Protein 3F40 (pdb70)

Sequence (105 aa):
KTQIITTTRRDLLVLEFIHALNTENFPAAKKKRLNEENFTFNGPGHREEGSERYYNDEEKKKFKYVVHKFEEEGGNNDVCCLIYDINNGKKTIAASGLYHLEKGEITSLHVYFDPRPLFE

Radius of gyration: 13.3 Å; Cα contacts (8 Å, |Δi|>4): 209; chains: 1; bounding box: 44×25×24 Å

Secondary structure (DSSP, 8-state):
-----HHHHHHHHHHHHHTT-HHHHHHTEEEEEEEE---EEESTTT--------EEE---EETTEEEEEEEE-----EEEEEEEEEETTEEEEEEEE---GGGG-

B-factor: mean 16.06, std 6.54, range [7.16, 50.37]

Structure (mmCIF, N/CA/C/O backbone):
data_3F40
#
_entry.id   3F40
#
_cell.length_a   58.720
_cell.length_b   60.280
_cell.length_c   63.330
_cell.angle_alpha   90.000
_cell.angle_beta   90.000
_cell.angle_gamma   90.000
#
_symmetry.space_group_name_H-M   'C 2 2 21'
#
loop_
_entity.id
_entity.type
_entity.pdbx_description
1 polymer 'uncharacterized NTF2-like protein'
2 water water
#
loop_
_atom_site.group_PDB
_atom_site.id
_atom_site.type_symbol
_atom_site.label_atom_id
_atom_site.label_alt_id
_atom_site.label_comp_id
_atom_site.label_asym_id
_atom_site.label_entity_id
_atom_site.label_seq_id
_atom_site.pdbx_PDB_ins_code
_atom_site.Cartn_x
_atom_site.Cartn_y
_atom_site.Cartn_z
_atom_site.occupancy
_atom_site.B_iso_or_equiv
_atom_site.auth_seq_id
_atom_site.auth_comp_id
_atom_site.auth_asym_id
_atom_site.auth_atom_id
_atom_site.pdbx_PDB_model_num
ATOM 9 N N . LYS A 1 3 ? 41.781 7.299 22.559 1.00 20.42 2 LYS A N 1
ATOM 10 C CA . LYS A 1 3 ? 42.555 7.821 21.432 1.00 20.26 2 LYS A CA 1
ATOM 11 C C . LYS A 1 3 ? 42.006 9.180 20.969 1.00 18.89 2 LYS A C 1
ATOM 12 O O . LYS A 1 3 ? 42.663 9.939 20.248 1.00 20.36 2 LYS A O 1
ATOM 18 N N . THR A 1 4 ? 40.830 9.529 21.476 1.00 16.86 3 THR A N 1
ATOM 19 C CA . THR A 1 4 ? 40.164 10.772 21.103 1.00 16.02 3 THR A CA 1
ATOM 20 C C . THR A 1 4 ? 40.412 11.851 22.140 1.00 16.06 3 THR A C 1
ATOM 21 O O . THR A 1 4 ? 40.906 11.598 23.226 1.00 16.53 3 THR A O 1
ATOM 25 N N . GLN A 1 5 ? 40.026 13.057 21.789 1.00 14.92 4 GLN A N 1
ATOM 26 C CA . GLN A 1 5 ? 40.110 14.193 22.673 1.00 14.42 4 GLN A CA 1
ATOM 27 C C . GLN A 1 5 ? 38.701 14.779 22.734 1.00 13.78 4 GLN A C 1
ATOM 28 O O . GLN A 1 5 ? 38.427 15.780 22.014 1.00 15.86 4 GLN A O 1
ATOM 34 N N A ILE A 1 6 ? 37.813 14.118 23.526 0.40 13.22 5 ILE A N 1
ATOM 35 N N B ILE A 1 6 ? 37.828 14.220 23.562 0.60 12.88 5 ILE A N 1
ATOM 36 C CA A ILE A 1 6 ? 36.384 14.527 23.813 0.40 12.21 5 ILE A CA 1
ATOM 37 C CA B ILE A 1 6 ? 36.476 14.767 23.658 0.60 11.72 5 ILE A CA 1
ATOM 38 C C A ILE A 1 6 ? 36.297 15.281 25.146 0.40 11.69 5 ILE A C 1
ATOM 39 C C B ILE A 1 6 ? 36.298 15.297 25.069 0.60 11.30 5 ILE A C 1
ATOM 40 O O A ILE A 1 6 ? 36.363 14.670 26.220 0.40 11.55 5 ILE A O 1
ATOM 41 O O B ILE A 1 6 ? 36.325 14.578 26.070 0.60 11.30 5 ILE A O 1
ATOM 50 N N . THR A 1 7 ? 36.143 16.604 25.104 1.00 11.55 6 THR A N 1
ATOM 51 C CA . THR A 1 7 ? 35.972 17.372 26.350 1.00 11.15 6 THR A CA 1
ATOM 52 C C . THR A 1 7 ? 34.510 17.444 26.741 1.00 10.18 6 THR A C 1
ATOM 53 O O . THR A 1 7 ? 33.615 17.021 26.038 1.00 10.54 6 THR A O 1
ATOM 57 N N A THR A 1 8 ? 34.264 17.931 27.936 0.60 9.48 7 THR A N 1
ATOM 58 N N B THR A 1 8 ? 34.328 18.041 27.905 0.40 9.52 7 THR A N 1
ATOM 59 C CA A THR A 1 8 ? 32.867 18.053 28.393 0.60 9.33 7 THR A CA 1
ATOM 60 C CA B THR A 1 8 ? 33.002 18.356 28.424 0.40 9.05 7 THR A CA 1
ATOM 61 C C A THR A 1 8 ? 32.063 19.017 27.500 0.60 8.76 7 THR A C 1
ATOM 62 C C B THR A 1 8 ? 32.229 19.166 27.383 0.40 8.53 7 THR A C 1
ATOM 63 O O A THR A 1 8 ? 30.849 18.855 27.319 0.60 9.33 7 THR A O 1
ATOM 64 O O B THR A 1 8 ? 31.101 18.841 27.009 0.40 8.45 7 THR A O 1
ATOM 71 N N A ARG A 1 9 ? 32.740 20.008 26.919 0.60 8.79 8 ARG A N 1
ATOM 72 N N B ARG A 1 9 ? 32.846 20.235 26.904 0.40 8.26 8 ARG A N 1
ATOM 73 C CA A ARG A 1 9 ? 32.056 20.949 26.000 0.60 9.49 8 ARG A CA 1
ATOM 74 C CA B ARG A 1 9 ? 32.212 21.060 25.900 0.40 8.99 8 ARG A CA 1
ATOM 75 C C A ARG A 1 9 ? 31.726 20.257 24.687 0.60 9.32 8 ARG A C 1
ATOM 76 C C B ARG A 1 9 ? 31.717 20.217 24.750 0.40 9.25 8 ARG A C 1
ATOM 77 O O A ARG A 1 9 ? 30.664 20.455 24.090 0.60 9.51 8 ARG A O 1
ATOM 78 O O B ARG A 1 9 ? 30.540 20.254 24.358 0.40 9.35 8 ARG A O 1
ATOM 83 N N . ASP A 1 10 ? 32.632 19.401 24.251 1.00 10.38 9 ASP A N 1
ATOM 84 C CA . ASP A 1 10 ? 32.368 18.551 23.074 1.00 10.93 9 ASP A CA 1
ATOM 85 C C . ASP A 1 10 ? 31.186 17.644 23.319 1.00 11.57 9 ASP A C 1
ATOM 86 O O . ASP A 1 10 ? 30.321 17.465 22.470 1.00 12.37 9 ASP A O 1
ATOM 91 N N A LEU A 1 11 ? 31.082 17.030 24.501 0.60 11.66 10 LEU A N 1
ATOM 92 N N B LEU A 1 11 ? 31.176 17.087 24.507 0.40 11.86 10 LEU A N 1
ATOM 93 C CA A LEU A 1 11 ? 29.912 16.151 24.789 0.60 11.78 10 LEU A CA 1
ATOM 94 C CA B LEU A 1 11 ? 30.149 16.163 24.865 0.40 12.15 10 LEU A CA 1
ATOM 95 C C A LEU A 1 11 ? 28.597 16.845 24.665 0.60 11.06 10 LEU A C 1
ATOM 96 C C B LEU A 1 11 ? 28.748 16.809 24.697 0.40 11.02 10 LEU A C 1
ATOM 97 O O A LEU A 1 11 ? 27.604 16.316 24.125 0.60 11.58 10 LEU A O 1
ATOM 98 O O B LEU A 1 11 ? 27.901 16.201 24.0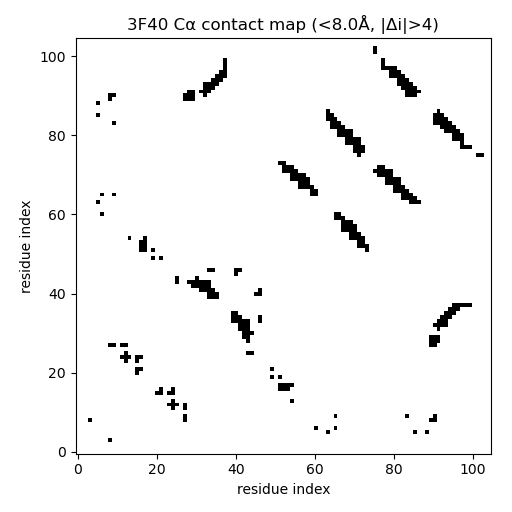27 0.40 11.97 10 LEU A O 1
ATOM 107 N N . VAL A 1 12 ? 28.540 18.044 25.210 1.00 10.33 11 VAL A N 1
ATOM 108 C CA . VAL A 1 12 ? 27.262 18.732 25.141 1.00 10.73 11 VAL A CA 1
ATOM 109 C C . VAL A 1 12 ? 26.922 19.098 23.707 1.00 10.39 11 VAL A C 1
ATOM 110 O O . VAL A 1 12 ? 25.788 18.908 23.249 1.00 10.98 11 VAL A O 1
ATOM 114 N N . LEU A 1 13 ? 27.904 19.602 22.980 1.00 9.25 12 LEU A N 1
ATOM 115 C CA . LEU A 1 13 ? 27.636 19.977 21.588 1.00 10.24 12 LEU A CA 1
ATOM 116 C C . LEU A 1 13 ? 27.307 18.763 20.728 1.00 10.19 12 LEU A C 1
ATOM 117 O O . LEU A 1 13 ? 26.514 18.873 19.786 1.00 10.94 12 LEU A O 1
ATOM 122 N N . GLU A 1 14 ? 27.945 17.647 21.017 1.00 10.46 13 GLU A N 1
ATOM 123 C CA . GLU A 1 14 ? 27.627 16.406 20.300 1.00 10.75 13 GLU A CA 1
ATOM 124 C C . GLU A 1 14 ? 26.206 15.972 20.590 1.00 11.91 13 GLU A C 1
ATOM 125 O O . GLU A 1 14 ? 25.505 15.492 19.707 1.00 12.78 13 GLU A O 1
ATOM 131 N N . PHE A 1 15 ? 25.773 16.119 21.829 1.00 11.15 14 PHE A N 1
ATOM 132 C CA . PHE A 1 15 ? 24.378 15.768 22.193 1.00 11.02 14 PHE A CA 1
ATOM 133 C C . PHE A 1 15 ? 23.398 16.622 21.418 1.00 11.56 14 PHE A C 1
ATOM 134 O O . PHE A 1 15 ? 22.430 16.114 20.842 1.00 12.66 14 PHE A O 1
ATOM 142 N N . ILE A 1 16 ? 23.650 17.928 21.377 1.00 10.82 15 ILE A N 1
ATOM 143 C CA . ILE A 1 16 ? 22.776 18.825 20.649 1.00 12.27 15 ILE A CA 1
ATOM 144 C C . ILE A 1 16 ? 22.804 18.485 19.156 1.00 12.32 15 ILE A C 1
ATOM 1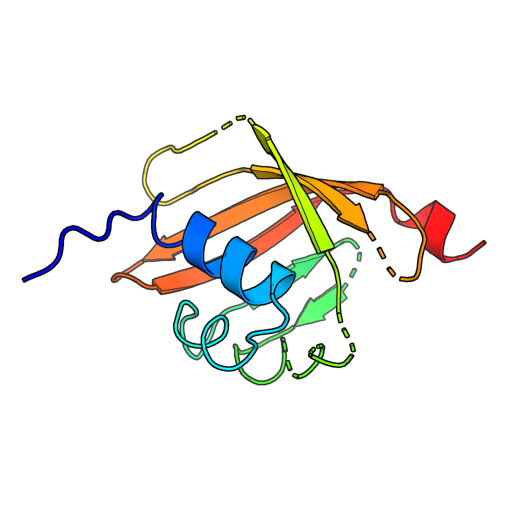45 O O . ILE A 1 16 ? 21.746 18.466 18.521 1.00 12.75 15 ILE A O 1
ATOM 150 N N . HIS A 1 17 ? 23.986 18.181 18.610 1.00 11.59 16 HIS A N 1
ATOM 151 C CA . HIS A 1 17 ? 24.075 17.813 17.179 1.00 12.21 16 HIS A CA 1
ATOM 152 C C . HIS A 1 17 ? 23.301 16.541 16.877 1.00 12.44 16 HIS A C 1
ATOM 153 O O . HIS A 1 17 ? 22.640 16.444 15.836 1.00 13.52 16 HIS A O 1
ATOM 160 N N . ALA A 1 18 ? 23.413 15.577 17.776 1.00 12.09 17 ALA A N 1
ATOM 161 C CA . ALA A 1 18 ? 22.663 14.341 17.623 1.00 13.00 17 ALA A CA 1
ATOM 162 C C . ALA A 1 18 ? 21.156 14.629 17.605 1.00 13.22 17 ALA A C 1
ATOM 163 O O . ALA A 1 18 ? 20.415 14.126 16.757 1.00 13.60 17 ALA A O 1
ATOM 165 N N . LEU A 1 19 ? 20.658 15.445 18.505 1.00 12.17 18 LEU A N 1
ATOM 166 C CA . LEU A 1 19 ? 19.225 15.758 18.487 1.00 12.31 18 LEU A CA 1
ATOM 167 C C . LEU A 1 19 ? 18.843 16.488 17.196 1.00 13.22 18 LEU A C 1
ATOM 168 O O . LEU A 1 19 ? 17.825 16.198 16.560 1.00 12.83 18 LEU A O 1
ATOM 173 N N . ASN A 1 20 ? 19.668 17.425 16.783 1.00 13.54 19 ASN A N 1
ATOM 174 C CA . ASN A 1 20 ? 19.348 18.226 15.588 1.00 13.74 19 ASN A CA 1
ATOM 175 C C . ASN A 1 20 ? 19.301 17.403 14.312 1.00 14.90 19 ASN A C 1
ATOM 176 O O . ASN A 1 20 ? 18.553 17.716 13.402 1.00 17.07 19 ASN A O 1
ATOM 181 N N . THR A 1 21 ? 20.097 16.357 14.292 1.00 13.64 20 THR A N 1
ATOM 182 C CA . THR A 1 21 ? 20.155 15.479 13.126 1.00 14.44 20 THR A CA 1
ATOM 183 C C . THR A 1 21 ? 19.297 14.241 13.328 1.00 14.90 20 THR A C 1
ATOM 184 O O . THR A 1 21 ? 19.373 13.265 12.583 1.00 14.44 20 THR A O 1
ATOM 188 N N . GLU A 1 22 ? 18.421 14.319 14.312 1.00 14.13 21 GLU A N 1
ATOM 189 C CA . GLU A 1 22 ? 17.474 13.250 14.612 1.00 14.86 21 GLU A CA 1
ATOM 190 C C . GLU A 1 22 ? 18.208 11.904 14.740 1.00 15.35 21 GLU A C 1
ATOM 191 O O . GLU A 1 22 ? 17.729 10.861 14.265 1.00 17.10 21 GLU A O 1
ATOM 197 N N . ASN A 1 23 ? 19.409 11.943 15.323 1.00 16.20 22 ASN A N 1
ATOM 198 C CA . ASN A 1 23 ? 20.174 10.756 15.656 1.00 15.67 22 ASN A CA 1
ATOM 199 C C . ASN A 1 23 ? 20.010 10.395 17.122 1.00 16.25 22 ASN A C 1
ATOM 200 O O . ASN A 1 23 ? 20.850 10.709 17.986 1.00 16.18 22 ASN A O 1
ATOM 205 N N . PHE A 1 24 ? 18.876 9.784 17.412 1.00 15.69 23 PHE A N 1
ATOM 206 C CA . PHE A 1 24 ? 18.459 9.593 18.805 1.00 15.95 23 PHE A CA 1
ATOM 207 C C . PHE A 1 24 ? 19.314 8.552 19.527 1.00 16.55 23 PHE A C 1
ATOM 208 O O . PHE A 1 24 ? 19.642 8.737 20.688 1.00 16.15 23 PHE A O 1
ATOM 216 N N . PRO A 1 25 ? 19.754 7.475 18.839 1.00 17.85 24 PRO A N 1
ATOM 217 C CA . PRO A 1 25 ? 20.666 6.583 19.529 1.00 18.11 24 PRO A CA 1
ATOM 218 C C . PRO A 1 25 ? 22.023 7.229 19.904 1.00 18.49 24 PRO A C 1
ATOM 219 O O . PRO A 1 25 ? 22.550 6.963 20.997 1.00 18.45 24 PRO A O 1
ATOM 223 N N . ALA A 1 26 ? 22.510 8.112 19.040 1.00 17.69 25 ALA A N 1
ATOM 224 C CA . ALA A 1 26 ? 23.773 8.836 19.334 1.00 18.20 25 ALA A CA 1
ATOM 225 C C . ALA A 1 26 ? 23.557 9.756 20.534 1.00 17.10 25 ALA A C 1
ATOM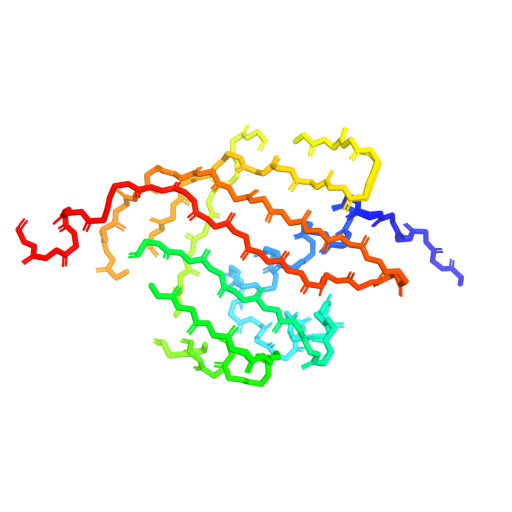 226 O O . ALA A 1 26 ? 24.425 9.891 21.408 1.00 17.06 25 ALA A O 1
ATOM 228 N N . ALA A 1 27 ? 22.422 10.431 20.542 1.00 15.66 26 ALA A N 1
ATOM 229 C CA . ALA A 1 27 ? 22.136 11.388 21.626 1.00 14.40 26 ALA A CA 1
ATOM 230 C C . ALA A 1 27 ? 22.106 10.613 22.962 1.00 13.40 26 ALA A C 1
ATOM 231 O O . ALA A 1 27 ? 22.663 11.042 24.005 1.00 14.20 26 ALA A O 1
ATOM 233 N N A LYS A 1 28 ? 21.429 9.461 22.973 0.50 13.67 27 LYS A N 1
ATOM 234 N N B LYS A 1 28 ? 21.476 9.459 22.901 0.50 14.07 27 LYS A N 1
ATOM 235 C CA A LYS A 1 28 ? 21.278 8.718 24.242 0.50 14.14 27 LYS A CA 1
ATOM 236 C CA B LYS A 1 28 ? 21.255 8.687 24.096 0.50 14.54 27 LYS A CA 1
ATOM 237 C C A LYS A 1 28 ? 22.621 8.303 24.801 0.50 15.26 27 LYS A C 1
ATOM 238 C C B LYS A 1 28 ? 22.569 8.275 24.749 0.50 15.54 27 LYS A C 1
ATOM 239 O O A LYS A 1 28 ? 22.803 8.195 26.014 0.50 15.18 27 LYS A O 1
ATOM 240 O O B LYS A 1 28 ? 22.681 8.164 25.969 0.50 15.50 27 LYS A O 1
ATOM 251 N N . LYS A 1 29 ? 23.566 8.077 23.902 1.00 16.01 28 LYS A N 1
ATOM 252 C CA . LYS A 1 29 ? 24.900 7.624 24.331 1.00 16.99 28 LYS A CA 1
ATOM 253 C C . LYS A 1 29 ? 25.610 8.620 25.248 1.00 16.53 28 LYS A C 1
ATOM 254 O O . LYS A 1 29 ? 26.512 8.234 25.992 1.00 17.79 28 LYS A O 1
ATOM 258 N N . ARG A 1 30 ? 25.238 9.882 25.119 1.00 15.32 29 ARG A N 1
ATOM 259 C CA . ARG A 1 30 ? 25.908 10.991 25.834 1.00 14.39 29 ARG A CA 1
ATOM 260 C C . ARG A 1 30 ? 25.296 11.134 27.255 1.00 13.65 29 ARG A C 1
ATOM 261 O O . ARG A 1 30 ? 25.829 11.879 28.069 1.00 13.51 29 ARG A O 1
ATOM 269 N N . LEU A 1 31 ? 24.223 10.405 27.535 1.00 12.46 30 LEU A N 1
ATOM 270 C CA . LEU A 1 31 ? 23.500 10.533 28.817 1.00 12.08 30 LEU A CA 1
ATOM 271 C C . LEU A 1 31 ? 23.802 9.395 29.760 1.00 12.39 30 LEU A C 1
ATOM 272 O O . LEU A 1 31 ? 23.873 8.207 29.351 1.00 13.91 30 LEU A O 1
ATOM 277 N N . ASN A 1 32 ? 23.912 9.715 31.032 1.00 12.27 31 ASN A N 1
ATOM 278 C CA . ASN A 1 32 ? 23.952 8.708 32.070 1.00 12.71 31 ASN A CA 1
ATOM 279 C C . ASN A 1 32 ? 22.611 7.962 32.107 1.00 12.57 31 ASN A C 1
ATOM 280 O O . ASN A 1 32 ? 21.533 8.554 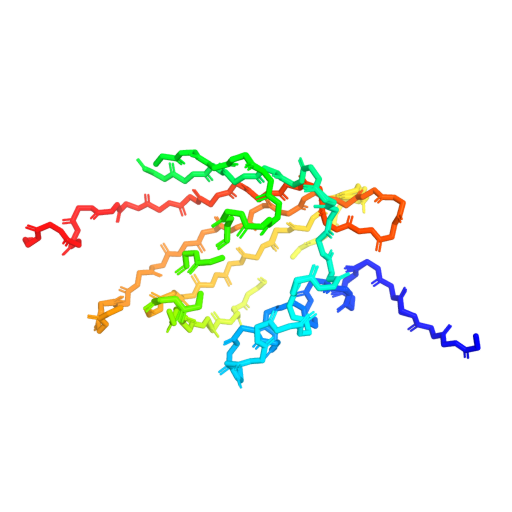31.863 1.00 12.38 31 ASN A O 1
ATOM 285 N N A GLU A 1 33 ? 22.685 6.700 32.521 0.50 13.87 32 GLU A N 1
ATOM 286 N N B GLU A 1 33 ? 22.627 6.663 32.412 0.50 13.71 32 GLU A N 1
ATOM 287 C CA A GLU A 1 33 ? 21.502 5.853 32.586 0.50 13.62 32 GLU A CA 1
ATOM 288 C CA B GLU A 1 33 ? 21.361 5.911 32.430 0.50 13.55 32 GLU A CA 1
ATOM 289 C C A GLU A 1 33 ? 20.388 6.499 33.389 0.50 13.30 32 GLU A C 1
ATOM 290 C C B GLU A 1 33 ? 20.325 6.486 33.424 0.50 13.38 32 GLU A C 1
ATOM 291 O O A GLU A 1 33 ? 19.219 6.427 33.015 0.50 14.33 32 GLU A O 1
ATOM 292 O O B GLU A 1 33 ? 19.117 6.328 33.240 0.50 14.77 32 GLU A O 1
ATOM 303 N N . ASN A 1 34 ? 20.799 7.129 34.480 1.00 13.15 33 ASN A N 1
ATOM 304 C CA . ASN A 1 34 ? 19.913 7.717 35.498 1.00 13.78 33 ASN A CA 1
ATOM 305 C C . ASN A 1 34 ? 19.817 9.252 35.375 1.00 12.42 33 ASN A C 1
ATOM 306 O O . ASN A 1 34 ? 19.490 9.956 36.312 1.00 13.48 33 ASN A O 1
ATOM 311 N N . PHE A 1 35 ? 20.051 9.704 34.167 1.00 11.02 34 PHE A N 1
ATOM 312 C CA . PHE A 1 35 ? 19.873 11.118 33.792 1.00 10.22 34 PHE A CA 1
ATOM 313 C C . PHE A 1 35 ? 18.517 11.614 34.251 1.00 10.41 34 PHE A C 1
ATOM 314 O O . PHE A 1 35 ? 17.506 10.914 34.123 1.00 11.33 34 PHE A O 1
ATOM 322 N N . THR A 1 36 ? 18.501 12.836 34.756 1.00 9.70 35 THR A N 1
ATOM 323 C CA . THR A 1 36 ? 17.256 13.507 35.022 1.00 9.73 35 THR A CA 1
ATOM 324 C C . THR A 1 36 ? 17.058 14.732 34.162 1.00 9.15 35 THR A C 1
ATOM 325 O O . THR A 1 36 ? 17.997 15.402 33.790 1.00 9.43 35 THR A O 1
ATOM 329 N N . PHE A 1 37 ? 15.794 14.971 33.878 1.00 8.63 36 PHE A N 1
ATOM 330 C CA . PHE A 1 37 ? 15.329 16.162 33.177 1.00 7.98 36 PHE A CA 1
ATOM 331 C C . PHE A 1 37 ? 14.368 16.941 34.049 1.00 8.08 36 PHE A C 1
ATOM 332 O O . PHE A 1 37 ? 13.458 16.355 34.641 1.00 8.97 36 PHE A O 1
ATOM 340 N N . ASN A 1 38 ? 14.542 18.258 34.086 1.00 8.23 37 ASN A N 1
ATOM 341 C CA . ASN A 1 38 ? 13.585 19.188 34.662 1.00 9.28 37 ASN A CA 1
ATOM 342 C C . ASN A 1 38 ? 13.367 20.336 33.728 1.00 8.84 37 ASN A C 1
ATOM 343 O O . ASN A 1 38 ? 14.300 20.984 33.287 1.00 9.84 37 ASN A O 1
ATOM 348 N N . GLY A 1 39 ? 12.107 20.593 33.444 1.00 9.39 38 GLY A N 1
ATOM 349 C CA . GLY A 1 39 ? 11.723 21.717 32.625 1.00 9.83 38 GLY A CA 1
ATOM 350 C C . GLY A 1 39 ? 10.438 22.309 33.148 1.00 10.64 38 GLY A C 1
ATOM 351 O O . GLY A 1 39 ? 9.849 21.785 34.117 1.00 11.85 38 GLY A O 1
ATOM 352 N N . PRO A 1 40 ? 9.968 23.370 32.499 1.00 10.82 39 PRO A N 1
ATOM 353 C CA . PRO A 1 40 ? 8.733 24.019 32.960 1.00 12.79 39 PRO A CA 1
ATOM 354 C C . PRO A 1 40 ? 7.524 23.092 33.032 1.00 13.13 39 PRO A C 1
ATOM 355 O O . PRO A 1 40 ? 6.582 23.294 33.839 1.00 15.06 39 PRO A O 1
ATOM 367 N N . GLY A 1 42 ? 7.606 19.693 33.451 1.00 14.65 41 GLY A N 1
ATOM 368 C CA . GLY A 1 42 ? 7.746 18.509 34.247 1.00 15.29 41 GLY A CA 1
ATOM 369 C C . GLY A 1 42 ? 9.109 17.921 34.321 1.00 13.76 41 GLY A C 1
ATOM 370 O O . GLY A 1 42 ? 10.092 18.542 34.021 1.00 14.90 41 GLY A O 1
ATOM 371 N N . HIS A 1 43 ? 9.135 16.745 34.836 1.00 13.13 42 HIS A N 1
ATOM 372 C CA . HIS A 1 43 ? 10.359 16.029 35.165 1.00 11.83 42 HIS A CA 1
ATOM 373 C C . HIS A 1 43 ? 10.326 14.618 34.591 1.00 11.24 42 HIS A C 1
ATOM 374 O O . HIS A 1 43 ? 9.277 13.987 34.535 1.00 13.38 42 HIS A O 1
ATOM 381 N N . ARG A 1 44 ? 11.469 14.157 34.137 1.00 10.24 43 ARG A N 1
ATOM 382 C CA . ARG A 1 44 ? 11.652 12.766 33.674 1.00 10.95 43 ARG A CA 1
ATOM 383 C C . ARG A 1 44 ? 12.866 12.157 34.359 1.00 11.28 43 ARG A C 1
ATOM 384 O O . ARG A 1 44 ? 13.888 12.795 34.531 1.00 11.09 43 ARG A O 1
ATOM 389 N N A GLU A 1 45 ? 12.692 10.880 34.694 0.50 11.88 44 GLU A N 1
ATOM 390 N N B GLU A 1 45 ? 12.727 10.894 34.755 0.50 12.07 44 GLU A N 1
ATOM 391 C CA A GLU A 1 45 ? 13.658 10.052 35.370 0.50 13.42 44 GLU A CA 1
ATOM 392 C CA B GLU A 1 45 ? 13.810 10.157 35.384 0.50 13.84 44 GLU A CA 1
ATOM 393 C C A GLU A 1 45 ? 14.217 9.011 34.395 0.50 13.05 44 GLU A C 1
ATOM 394 C C B GLU A 1 45 ? 14.251 9.012 34.478 0.50 13.25 44 GLU A C 1
ATOM 395 O O A GLU A 1 45 ? 13.473 8.181 33.889 0.50 12.93 44 GLU A O 1
ATOM 396 O O B GLU A 1 45 ? 13.486 8.119 34.133 0.50 12.92 44 GLU A O 1
ATOM 407 N N . GLY A 1 46 ? 15.516 9.072 34.123 1.00 13.24 45 GLY A N 1
ATOM 408 C CA . GLY A 1 46 ? 16.176 8.081 33.263 1.00 13.44 45 GLY A CA 1
ATOM 409 C C . GLY A 1 46 ? 16.377 8.498 31.834 1.00 13.43 45 GLY A C 1
ATOM 410 O O . GLY A 1 46 ? 15.544 9.182 31.250 1.00 13.47 45 GLY A O 1
ATOM 411 N N . SER A 1 47 ? 17.507 8.090 31.265 1.00 13.54 46 SER A N 1
ATOM 412 C CA . SER A 1 47 ? 17.789 8.435 29.877 1.00 13.57 46 SER A CA 1
ATOM 413 C C . SER A 1 47 ? 16.783 7.798 28.929 1.00 14.06 46 SER A C 1
ATOM 414 O O . SER A 1 47 ? 16.450 8.358 27.889 1.00 14.04 46 SER A O 1
ATOM 417 N N . GLU A 1 48 ? 16.291 6.629 29.300 1.00 15.78 47 GLU A N 1
ATOM 418 C CA . GLU A 1 48 ? 15.391 5.904 28.416 1.00 16.50 47 GLU A CA 1
ATOM 419 C C . GLU A 1 48 ? 14.104 6.695 28.188 1.00 15.11 47 GLU A C 1
ATOM 420 O O . GLU A 1 48 ? 13.649 6.910 27.066 1.00 15.63 47 GLU A O 1
ATOM 423 N N . ARG A 1 49 ? 13.523 7.136 29.277 1.00 15.43 48 ARG A N 1
ATOM 424 C CA . ARG A 1 49 ? 12.276 7.847 29.224 1.00 15.92 48 ARG A CA 1
ATOM 425 C C . ARG A 1 49 ? 12.458 9.181 28.512 1.00 14.03 48 ARG A C 1
ATOM 426 O O . ARG A 1 49 ? 11.679 9.562 27.661 1.00 14.02 48 ARG A O 1
ATOM 434 N N A TYR A 1 50 ? 13.521 9.915 28.832 0.50 12.77 49 TYR A N 1
ATOM 435 N N B TYR A 1 50 ? 13.521 9.886 28.855 0.50 13.38 49 TYR A N 1
ATOM 436 C CA A TYR A 1 50 ? 13.725 11.221 28.187 0.50 11.60 49 TYR A CA 1
ATOM 437 C CA B TYR A 1 50 ? 13.761 11.175 28.242 0.50 12.63 49 TYR A CA 1
ATOM 438 C C A TYR A 1 50 ? 13.970 11.046 26.684 0.50 11.43 49 TYR A C 1
ATOM 439 C C B TYR A 1 50 ? 13.965 11.029 26.723 0.50 12.05 49 TYR A C 1
ATOM 440 O O A TYR A 1 50 ? 13.418 11.770 25.862 0.50 12.03 49 TYR A O 1
ATOM 441 O O B TYR A 1 50 ? 13.360 11.745 25.936 0.50 12.60 49 TYR A O 1
ATOM 466 N N . ASN A 1 52 ? 12.972 8.599 24.746 1.00 13.89 51 ASN A N 1
ATOM 467 C CA . ASN A 1 52 ? 11.724 8.175 24.078 1.00 15.38 51 ASN A CA 1
ATOM 468 C C . ASN A 1 52 ? 10.882 9.414 23.771 1.00 15.00 51 ASN A C 1
ATOM 469 O O . ASN A 1 52 ? 10.292 9.557 22.685 1.00 16.24 51 ASN A O 1
ATOM 474 N N . ASP A 1 53 ? 10.814 10.319 24.741 1.00 14.55 52 ASP A N 1
ATOM 475 C CA . ASP A 1 53 ? 10.119 11.596 24.509 1.00 15.60 52 ASP A CA 1
ATOM 476 C C . ASP A 1 53 ? 10.777 12.385 23.391 1.00 14.75 52 ASP A C 1
ATOM 477 O O . ASP A 1 53 ? 10.119 12.916 22.504 1.00 16.09 52 ASP A O 1
ATOM 506 N N A GLU A 1 55 ? 12.508 11.473 20.904 0.80 14.27 54 GLU A N 1
ATOM 507 N N B GLU A 1 55 ? 12.518 11.437 20.936 0.20 14.39 54 GLU A N 1
ATOM 508 C CA A GLU A 1 55 ? 12.314 10.883 19.563 0.80 15.11 54 GLU A CA 1
ATOM 509 C CA B GLU A 1 55 ? 12.400 10.780 19.625 0.20 14.91 54 GLU A CA 1
ATOM 510 C C A GLU A 1 55 ? 10.928 11.240 19.014 0.80 14.80 54 GLU A C 1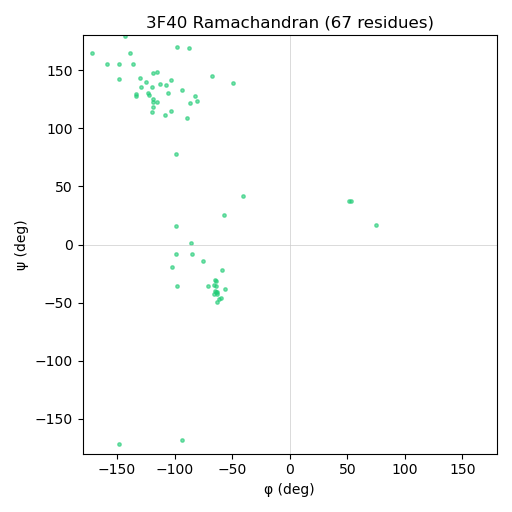
ATOM 511 C C B GLU A 1 55 ? 11.012 10.960 19.027 0.20 15.05 54 GLU A C 1
ATOM 512 O O A GLU A 1 55 ? 10.760 11.470 17.829 0.80 15.26 54 GLU A O 1
ATOM 513 O O B GLU A 1 55 ? 10.813 10.771 17.825 0.20 14.90 54 GLU A O 1
ATOM 518 N N A LYS A 1 56 ? 9.940 11.346 19.900 0.50 14.67 55 LYS A N 1
ATOM 519 N N B LYS A 1 56 ? 10.061 11.301 19.893 0.50 15.53 55 LYS A N 1
ATOM 520 C CA A LYS A 1 56 ? 8.606 11.786 19.472 0.50 14.72 55 LYS A CA 1
ATOM 521 C CA B LYS A 1 56 ? 8.705 11.634 19.481 0.50 16.00 55 LYS A CA 1
ATOM 522 C C A LYS A 1 56 ? 8.514 13.297 19.268 0.50 14.50 55 LYS A C 1
ATOM 523 C C B LYS A 1 56 ? 8.580 13.117 19.156 0.50 15.73 55 LYS A C 1
ATOM 524 O O A LYS A 1 56 ? 7.798 13.766 18.393 0.50 15.22 55 LYS A O 1
ATOM 525 O O B LYS A 1 56 ? 7.982 13.479 18.154 0.50 16.95 55 LYS A O 1
ATOM 554 N N . LYS A 1 58 ? 11.017 15.565 18.603 1.00 13.40 57 LYS A N 1
ATOM 555 C CA . LYS A 1 58 ? 11.900 16.065 17.540 1.00 13.82 57 LYS A CA 1
ATOM 556 C C . LYS A 1 58 ? 12.200 17.571 17.606 1.00 12.91 57 LYS A C 1
ATOM 557 O O . LYS A 1 58 ? 12.129 18.291 16.637 1.00 13.90 57 LYS A O 1
ATOM 563 N N . PHE A 1 59 ? 12.553 18.015 18.802 1.00 13.09 58 PHE A N 1
ATOM 564 C CA . PHE A 1 59 ? 12.942 19.406 19.028 1.00 12.45 58 PHE A CA 1
ATOM 565 C C . PHE A 1 59 ? 14.254 19.709 18.329 1.00 12.51 58 PHE A C 1
ATOM 566 O O . PHE A 1 59 ? 15.095 18.846 18.184 1.00 13.32 58 PHE A O 1
ATOM 574 N N . LYS A 1 60 ? 14.349 20.938 17.836 1.00 12.50 59 LYS A N 1
ATOM 575 C CA . LYS A 1 60 ? 15.5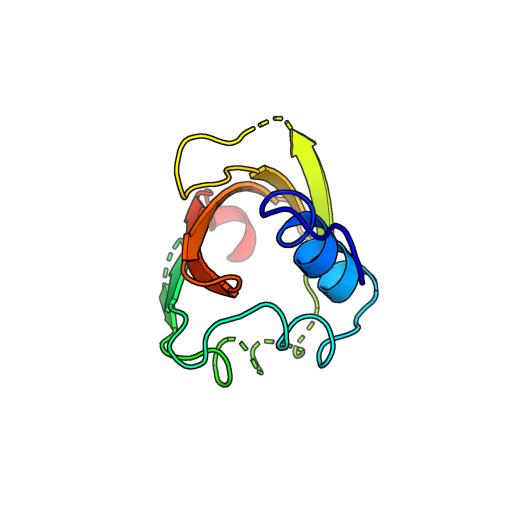44 21.453 17.183 1.00 13.32 59 LYS A CA 1
ATOM 576 C C . LYS A 1 60 ? 16.096 22.660 17.941 1.00 12.73 59 LYS A C 1
ATOM 577 O O . LYS A 1 60 ? 15.349 23.420 18.502 1.00 14.60 59 LYS A O 1
ATOM 583 N N . TYR A 1 61 ? 17.422 22.820 17.928 1.00 12.77 60 TYR A N 1
ATOM 584 C CA . TYR A 1 61 ? 18.120 23.793 18.763 1.00 12.38 60 TYR A CA 1
ATOM 585 C C . TYR A 1 61 ? 19.071 24.647 17.956 1.00 12.73 60 TYR A C 1
ATOM 586 O O . TYR A 1 61 ? 19.838 24.118 17.135 1.00 14.99 60 TYR A O 1
ATOM 595 N N . VAL A 1 62 ? 19.044 25.938 18.215 1.00 13.00 61 VAL A N 1
ATOM 596 C CA . VAL A 1 62 ? 20.033 26.814 17.660 1.00 14.11 61 VAL A CA 1
ATOM 597 C C . VAL A 1 62 ? 20.744 27.439 18.839 1.00 12.61 61 VAL A C 1
ATOM 598 O O . VAL A 1 62 ? 20.150 28.208 19.598 1.00 13.25 61 VAL A O 1
ATOM 602 N N . VAL A 1 63 ? 22.018 27.093 18.968 1.00 13.18 62 VAL A N 1
ATOM 603 C CA . VAL A 1 63 ? 22.820 27.538 20.100 1.00 13.46 62 VAL A CA 1
ATOM 604 C C . VAL A 1 63 ? 23.437 28.918 19.792 1.00 13.76 62 VAL A C 1
ATOM 605 O O . VAL A 1 63 ? 24.180 29.090 18.795 1.00 15.65 62 VAL A O 1
ATOM 609 N N . HIS A 1 64 ? 23.121 29.885 20.642 1.00 13.20 63 HIS A N 1
ATOM 610 C CA . HIS A 1 64 ? 23.621 31.262 20.524 1.00 14.30 63 HIS A CA 1
ATOM 611 C C . HIS A 1 64 ? 24.814 31.531 21.412 1.00 13.87 63 HIS A C 1
ATOM 612 O O . HIS A 1 64 ? 25.704 32.290 21.047 1.00 16.22 63 HIS A O 1
ATOM 619 N N . LYS A 1 65 ? 24.842 30.932 22.591 1.00 13.68 64 LYS A N 1
ATOM 620 C CA . LYS A 1 65 ? 25.939 31.127 23.556 1.00 14.02 64 LYS A CA 1
ATOM 621 C C . LYS A 1 65 ? 26.134 29.873 24.343 1.00 12.82 64 LYS A C 1
ATOM 622 O O . LYS A 1 65 ? 25.184 29.133 24.598 1.00 12.09 64 LYS A O 1
ATOM 636 N N . PHE A 1 67 ? 28.394 28.478 27.805 1.00 9.84 66 PHE A N 1
ATOM 637 C CA . PHE A 1 67 ? 29.191 28.732 28.976 1.00 10.62 66 PHE A CA 1
ATOM 638 C C . PHE A 1 67 ? 29.591 27.432 29.636 1.00 10.52 66 PHE A C 1
ATOM 639 O O . PHE A 1 67 ? 28.866 26.455 29.584 1.00 9.81 66 PHE A O 1
ATOM 647 N N A GLU A 1 68 ? 30.759 27.422 30.276 0.50 11.16 67 GLU A N 1
ATOM 648 N N B GLU A 1 68 ? 30.696 27.473 30.355 0.50 11.69 67 GLU A N 1
ATOM 649 C CA A GLU A 1 68 ? 31.179 26.278 31.109 0.50 11.60 67 GLU A CA 1
ATOM 650 C CA B GLU A 1 68 ? 31.108 26.316 31.126 0.50 12.67 67 GLU A CA 1
ATOM 651 C C A GLU A 1 68 ? 31.808 26.770 32.401 0.50 10.54 67 GLU A C 1
ATOM 652 C C B GLU A 1 68 ? 31.857 26.726 32.385 0.50 11.35 67 GLU A C 1
ATOM 653 O O A GLU A 1 68 ? 32.544 27.755 32.429 0.50 13.54 67 GLU A O 1
ATOM 654 O O B GLU A 1 68 ? 32.732 27.600 32.367 0.50 14.87 67 GLU A O 1
ATOM 665 N N . GLU A 1 69 ? 31.498 26.049 33.468 1.00 12.89 68 GLU A N 1
ATOM 666 C CA . GLU A 1 69 ? 32.085 26.307 34.791 1.00 15.62 68 GLU A CA 1
ATOM 667 C C . GLU A 1 69 ? 32.089 24.965 35.502 1.00 16.66 68 GLU A C 1
ATOM 668 O O . GLU A 1 69 ? 31.056 24.429 35.834 1.00 16.86 68 GLU A O 1
ATOM 674 N N A GLY A 1 70 ? 33.222 24.560 36.048 0.50 16.46 69 GLY A N 1
ATOM 675 N N B GLY A 1 70 ? 33.265 24.339 35.356 0.50 17.60 69 GLY A N 1
ATOM 676 C CA A GLY A 1 70 ? 33.235 23.316 36.813 0.50 15.94 69 GLY A CA 1
ATOM 677 C CA B GLY A 1 70 ? 33.558 23.021 35.905 0.50 17.67 69 GLY A CA 1
ATOM 678 C C A GLY A 1 70 ? 32.498 22.197 36.059 0.50 14.53 69 GLY A C 1
ATOM 679 C C B GLY A 1 70 ? 32.765 21.924 35.218 0.50 17.68 69 GLY A C 1
ATOM 680 O O A GLY A 1 70 ? 32.744 21.980 34.890 0.50 15.47 69 GLY A O 1
ATOM 681 O O B GLY A 1 70 ? 32.964 21.651 34.022 0.50 18.72 69 GLY A O 1
ATOM 682 N N A ASN A 1 71 ? 31.563 21.506 36.694 0.50 12.80 70 ASN A N 1
ATOM 683 N N B ASN A 1 71 ? 31.922 21.217 35.959 0.50 16.82 70 ASN A N 1
ATOM 684 C CA A ASN A 1 71 ? 30.928 20.355 36.014 0.50 11.75 70 ASN A CA 1
ATOM 685 C CA B ASN A 1 71 ? 31.131 20.176 35.313 0.50 16.66 70 ASN A CA 1
ATOM 686 C C A ASN A 1 71 ? 29.619 20.696 35.299 0.50 11.85 70 ASN A C 1
ATOM 687 C C B ASN A 1 71 ? 29.693 20.652 35.001 0.50 14.42 70 ASN A C 1
ATOM 688 O O A ASN A 1 71 ? 28.777 19.834 35.037 0.50 12.37 70 ASN A O 1
ATOM 689 O O B ASN A 1 71 ? 28.821 19.830 34.756 0.50 14.63 70 ASN A O 1
ATOM 698 N N . ASP A 1 72 ? 29.472 21.972 34.984 1.00 11.72 71 ASP A N 1
ATOM 699 C CA . ASP A 1 72 ? 28.250 22.477 34.369 1.00 10.64 71 ASP A CA 1
ATOM 700 C C . ASP A 1 72 ? 28.532 23.232 33.090 1.00 9.56 71 ASP A C 1
ATOM 701 O O . ASP A 1 72 ? 29.486 23.973 32.968 1.00 10.61 71 ASP A O 1
ATOM 706 N N . VAL A 1 73 ? 27.614 23.041 32.154 1.00 9.13 72 VAL A N 1
ATOM 707 C CA . VAL A 1 73 ? 27.546 23.761 30.895 1.00 9.12 72 VAL A CA 1
ATOM 708 C C . VAL A 1 73 ? 26.182 24.403 30.778 1.00 8.44 72 VAL A C 1
ATOM 709 O O . VAL A 1 73 ? 25.170 23.770 31.041 1.00 9.90 72 VAL A O 1
ATOM 713 N N A CYS A 1 74 ? 26.150 25.680 30.424 0.50 8.30 73 CYS A N 1
ATOM 714 N N B CYS A 1 74 ? 26.179 25.678 30.422 0.50 8.51 73 CYS A N 1
ATOM 715 C CA A CYS A 1 74 ? 24.878 26.353 30.178 0.50 8.02 73 CYS A CA 1
ATOM 716 C CA B CYS A 1 74 ? 24.959 26.418 30.161 0.50 8.45 73 CYS A CA 1
ATOM 717 C C A CYS A 1 74 ? 24.803 26.885 28.758 0.50 8.36 73 CYS A C 1
ATOM 718 C C B CYS A 1 74 ? 24.882 26.784 28.693 0.50 8.36 73 CYS A C 1
ATOM 719 O O A CYS A 1 74 ? 25.646 27.665 28.324 0.50 8.90 73 CYS A O 1
ATOM 720 O O B CYS A 1 74 ? 25.843 27.315 28.143 0.50 8.98 73 CYS A O 1
ATOM 725 N N . LEU A 1 75 ? 23.754 26.469 28.061 1.00 8.49 74 LEU A N 1
ATOM 726 C CA . LEU A 1 75 ? 23.500 26.897 26.697 1.00 8.95 74 LEU A CA 1
ATOM 727 C C . LEU A 1 75 ? 22.371 27.902 26.659 1.00 8.78 74 LEU A C 1
ATOM 728 O O . LEU A 1 75 ? 21.353 27.732 27.317 1.00 10.82 74 LEU A O 1
ATOM 733 N N . ILE A 1 76 ? 22.550 28.950 25.868 1.00 8.73 75 ILE A N 1
ATOM 734 C CA . ILE A 1 76 ? 21.516 29.879 25.499 1.00 10.00 75 ILE A CA 1
ATOM 735 C C . ILE A 1 76 ? 21.142 29.501 24.076 1.00 9.75 75 ILE A C 1
ATOM 736 O O . ILE A 1 76 ? 21.954 29.569 23.161 1.00 10.59 75 ILE A O 1
ATOM 741 N N . TYR A 1 77 ? 19.910 29.044 23.912 1.00 9.53 76 TYR A N 1
ATOM 742 C CA . TYR A 1 77 ? 19.486 28.522 22.639 1.00 9.77 76 TYR A CA 1
ATOM 743 C C . TYR A 1 77 ? 18.010 28.746 22.361 1.00 10.74 76 TYR A C 1
ATOM 744 O O . TYR A 1 77 ? 17.190 28.886 23.258 1.00 11.13 76 TYR A O 1
ATOM 753 N N . ASP A 1 78 ? 17.694 28.770 21.064 1.00 12.07 77 ASP A N 1
ATOM 754 C CA . ASP A 1 78 ? 16.309 28.801 20.614 1.00 12.85 77 ASP A CA 1
ATOM 755 C C . ASP A 1 78 ? 15.919 27.349 20.376 1.00 12.84 77 ASP A C 1
ATOM 756 O O . ASP A 1 78 ? 16.664 26.586 19.719 1.00 15.23 77 ASP A O 1
ATOM 761 N N . ILE A 1 79 ? 14.755 26.957 20.888 1.00 12.86 78 ILE A N 1
ATOM 762 C CA . ILE A 1 79 ? 14.253 25.609 20.697 1.00 12.75 78 ILE A CA 1
ATOM 763 C C . ILE A 1 79 ? 12.976 25.671 19.865 1.00 13.41 78 ILE A C 1
ATOM 764 O O . ILE A 1 79 ? 12.032 26.388 20.188 1.00 13.98 78 ILE A O 1
ATOM 769 N N . ASN A 1 80 ? 13.004 24.974 18.748 1.00 14.51 79 ASN A N 1
ATOM 770 C CA . ASN A 1 80 ? 11.818 24.819 17.907 1.00 15.94 79 ASN A CA 1
ATOM 771 C C . ASN A 1 80 ? 11.049 23.614 18.426 1.00 16.00 79 ASN A C 1
ATOM 772 O O . ASN A 1 80 ? 11.483 22.476 18.311 1.00 15.22 79 ASN A O 1
ATOM 785 N N . ASN A 1 82 ? 7.711 21.971 17.995 1.00 23.13 81 ASN A N 1
ATOM 786 C CA . ASN A 1 82 ? 6.519 21.744 17.184 1.00 25.09 81 ASN A CA 1
ATOM 787 C C . ASN A 1 82 ? 6.046 23.013 16.504 1.00 24.97 81 ASN A C 1
ATOM 788 O O . ASN A 1 82 ? 4.858 23.314 16.433 1.00 26.23 81 ASN A O 1
ATOM 793 N N . GLY A 1 83 ? 7.018 23.748 16.003 1.00 24.56 82 GLY A N 1
ATOM 794 C CA . GLY A 1 83 ? 6.782 24.886 15.144 1.00 24.31 82 GLY A CA 1
ATOM 795 C C . GLY A 1 83 ? 6.839 26.183 15.873 1.00 23.59 82 GLY A C 1
ATOM 796 O O . GLY A 1 83 ? 6.869 27.261 15.270 1.00 24.96 82 GLY A O 1
ATOM 797 N N A LYS A 1 84 ? 6.818 26.092 17.200 0.70 22.86 83 LYS A N 1
ATOM 798 N N B LYS A 1 84 ? 6.885 26.087 17.190 0.30 22.66 83 LYS A N 1
ATOM 799 C CA A LYS A 1 84 ? 6.948 27.279 18.039 0.70 22.09 83 LYS A CA 1
ATOM 800 C CA B LYS A 1 84 ? 6.960 27.283 18.024 0.30 21.68 83 LYS A CA 1
ATOM 801 C C A LYS A 1 84 ? 8.416 27.413 18.407 0.70 20.89 83 LYS A C 1
ATOM 802 C C B LYS A 1 84 ? 8.369 27.458 18.554 0.30 20.66 83 LYS A C 1
ATOM 803 O O A LYS A 1 84 ? 9.055 26.439 18.803 0.70 21.07 83 LYS A O 1
ATOM 804 O O B LYS A 1 84 ? 8.905 26.575 19.239 0.30 20.23 83 LYS A O 1
ATOM 811 N N . THR A 1 85 ? 8.954 28.610 18.240 1.00 19.16 84 THR A N 1
ATOM 812 C CA . THR A 1 85 ? 10.354 28.895 18.635 1.00 19.03 84 THR A CA 1
ATOM 813 C C . THR A 1 85 ? 10.340 29.604 19.980 1.00 17.35 84 THR A C 1
ATOM 814 O O . THR A 1 85 ? 9.690 30.641 20.161 1.00 19.23 84 THR A O 1
ATOM 818 N N . ILE A 1 86 ? 11.059 28.983 20.925 1.00 14.96 85 ILE A N 1
ATOM 819 C CA . ILE A 1 86 ? 11.135 29.450 22.290 1.00 15.23 85 ILE A CA 1
ATOM 820 C C . ILE A 1 86 ? 12.572 29.689 22.667 1.00 13.82 85 ILE A C 1
ATOM 821 O O . ILE A 1 86 ? 13.412 28.825 22.448 1.00 13.75 85 ILE A O 1
ATOM 826 N N . ALA A 1 87 ? 12.847 30.869 23.227 1.00 12.63 86 ALA A N 1
ATOM 827 C CA . ALA A 1 87 ? 14.174 31.178 23.738 1.00 11.49 86 ALA A CA 1
ATOM 828 C C . ALA A 1 87 ? 14.304 30.578 25.122 1.00 10.31 86 ALA A C 1
ATOM 829 O O . ALA A 1 87 ? 13.509 30.854 26.014 1.00 11.13 86 ALA A O 1
ATOM 831 N N . ALA A 1 88 ? 15.368 29.808 25.304 1.00 9.23 87 ALA A N 1
ATOM 832 C CA . ALA A 1 88 ? 15.596 29.075 26.546 1.00 8.94 87 ALA A CA 1
ATOM 833 C C . ALA A 1 88 ? 17.053 29.123 26.975 1.00 8.02 87 ALA A C 1
ATOM 834 O O . ALA A 1 88 ? 17.951 29.468 26.208 1.00 8.92 87 ALA A O 1
ATOM 836 N N . SER A 1 89 ? 17.248 28.748 28.227 1.00 8.06 88 SER A N 1
ATOM 837 C CA . SER A 1 89 ? 18.558 28.505 28.798 1.00 8.44 88 SER A CA 1
ATOM 838 C C . SER A 1 89 ? 18.576 27.067 29.314 1.00 8.41 88 SER A C 1
ATOM 839 O O . SER A 1 89 ? 17.700 26.695 30.050 1.00 10.03 88 SER A O 1
ATOM 842 N N . GLY A 1 90 ? 19.578 26.292 28.935 1.00 7.70 89 GLY A N 1
ATOM 843 C CA . GLY A 1 90 ? 19.674 24.891 29.330 1.00 7.63 89 GLY A CA 1
ATOM 844 C C . GLY A 1 90 ? 20.931 24.673 30.139 1.00 8.10 89 GLY A C 1
ATOM 845 O O . GLY A 1 90 ? 22.037 24.985 29.698 1.00 9.57 89 GLY A O 1
ATOM 846 N N . LEU A 1 91 ? 20.758 24.121 31.340 1.00 7.51 90 LEU A N 1
ATOM 847 C CA . LEU A 1 91 ? 21.844 23.859 32.274 1.00 8.09 90 LEU A CA 1
ATOM 848 C C . LEU A 1 91 ? 22.093 22.351 32.336 1.00 7.87 90 LEU A C 1
ATOM 849 O O . LEU A 1 91 ? 21.247 21.579 32.784 1.00 7.83 90 LEU A O 1
ATOM 854 N N . TYR A 1 92 ? 23.250 21.942 31.820 1.00 7.66 91 TYR A N 1
ATOM 855 C CA . TYR A 1 92 ? 23.664 20.553 31.735 1.00 8.41 91 TYR A CA 1
ATOM 856 C C . TYR A 1 92 ? 24.738 20.279 32.781 1.00 9.32 91 TY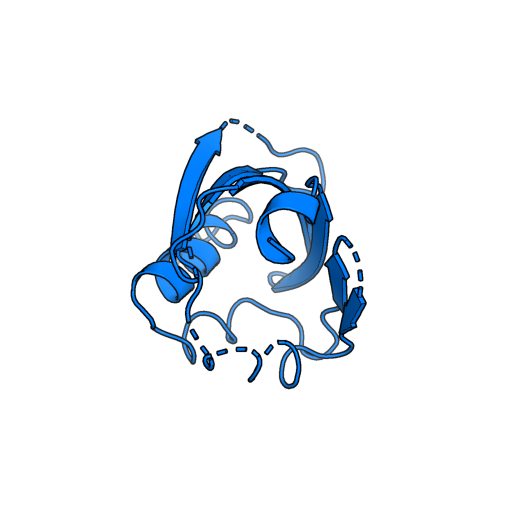R A C 1
ATOM 857 O O . TYR A 1 92 ? 25.743 21.013 32.845 1.00 10.91 91 TYR A O 1
ATOM 866 N N . HIS A 1 93 ? 24.543 19.210 33.553 1.00 8.63 92 HIS A N 1
ATOM 867 C CA . HIS A 1 93 ? 25.554 18.782 34.521 1.00 9.22 92 HIS A CA 1
ATOM 868 C C . HIS A 1 93 ? 26.205 17.501 33.996 1.00 9.58 92 HIS A C 1
ATOM 869 O O . HIS A 1 93 ? 25.498 16.616 33.507 1.00 10.11 92 HIS A O 1
ATOM 876 N N . LEU A 1 94 ? 27.514 17.437 34.121 1.00 10.55 93 LEU A N 1
ATOM 877 C CA . LEU A 1 94 ? 28.294 16.280 33.637 1.00 11.57 93 LEU A CA 1
ATOM 878 C C . LEU A 1 94 ? 29.130 15.713 34.739 1.00 12.45 93 LEU A C 1
ATOM 879 O O . LEU A 1 94 ? 29.738 16.434 35.558 1.00 13.77 93 LEU A O 1
ATOM 884 N N . GLU A 1 95 ? 29.167 14.396 34.737 1.00 12.27 94 GLU A N 1
ATOM 885 C CA . GLU A 1 95 ? 30.006 13.656 35.659 1.00 13.69 94 GLU A CA 1
ATOM 886 C C . GLU A 1 95 ? 30.424 12.409 34.959 1.00 12.87 94 GLU A C 1
ATOM 887 O O . GLU A 1 95 ? 29.654 11.769 34.269 1.00 12.79 94 GLU A O 1
ATOM 893 N N . LYS A 1 96 ? 31.652 12.004 35.196 1.00 13.06 95 LYS A N 1
ATOM 894 C CA . LYS A 1 96 ? 32.152 10.713 34.693 1.00 12.84 95 LYS A CA 1
ATOM 895 C C . LYS A 1 96 ? 31.952 10.527 33.195 1.00 13.02 95 LYS A C 1
ATOM 896 O O . LYS A 1 96 ? 31.709 9.436 32.707 1.00 13.52 95 LYS A O 1
ATOM 902 N N . GLY A 1 97 ? 32.124 11.620 32.460 1.00 12.16 96 GLY A N 1
ATOM 903 C CA . GLY A 1 97 ? 32.068 11.571 31.023 1.00 12.75 96 GLY A CA 1
ATOM 904 C C . GLY A 1 97 ? 30.704 11.431 30.434 1.00 11.69 96 GLY A C 1
ATOM 905 O O . GLY A 1 97 ? 30.576 11.096 29.250 1.00 13.00 96 GLY A O 1
ATOM 906 N N . GLU A 1 98 ? 29.684 11.711 31.244 1.00 11.94 97 GLU A N 1
ATOM 907 C CA . GLU A 1 98 ? 28.273 11.638 30.791 1.00 11.77 97 GLU A CA 1
ATOM 908 C C . GLU A 1 98 ? 27.480 12.834 31.275 1.00 11.70 97 GLU A C 1
ATOM 909 O O . GLU A 1 98 ? 27.810 13.433 32.283 1.00 12.18 97 GLU A O 1
ATOM 915 N N . ILE A 1 99 ? 26.407 13.152 30.568 1.00 10.92 98 ILE A N 1
ATOM 916 C CA . ILE A 1 99 ? 25.462 14.160 31.057 1.00 9.59 98 ILE A CA 1
ATOM 917 C C . ILE A 1 99 ? 24.549 13.496 32.071 1.00 9.62 98 ILE A C 1
ATOM 918 O O . ILE A 1 99 ? 23.882 12.520 31.742 1.00 10.02 98 ILE A O 1
ATOM 923 N N . THR A 1 100 ? 24.498 14.035 33.301 1.00 9.45 99 THR A N 1
ATOM 924 C CA . THR A 1 100 ? 23.690 13.435 34.355 1.00 10.66 99 THR A CA 1
ATOM 925 C C . THR A 1 100 ? 22.369 14.176 34.596 1.00 9.66 99 THR A C 1
ATOM 926 O O . THR A 1 100 ? 21.449 13.612 35.157 1.00 10.07 99 THR A O 1
ATOM 930 N N . SER A 1 101 ? 22.281 15.424 34.154 1.00 8.80 100 SER A N 1
ATOM 931 C CA . SER A 1 101 ? 21.045 16.180 34.283 1.00 9.03 100 SER A CA 1
ATOM 932 C C . SER A 1 101 ? 20.976 17.323 33.316 1.00 8.46 100 SER A C 1
ATOM 933 O O . SER A 1 101 ? 21.976 17.884 32.929 1.00 8.12 100 SER A O 1
ATOM 936 N N . LEU A 1 102 ? 19.730 17.689 33.048 1.00 7.89 101 LEU A N 1
ATOM 937 C CA . LEU A 1 102 ? 19.380 18.912 32.307 1.00 7.80 101 LEU A CA 1
ATOM 938 C C . LEU A 1 102 ? 18.257 19.608 33.063 1.00 7.57 101 LEU A C 1
ATOM 939 O O . LEU A 1 102 ? 17.270 18.974 33.421 1.00 7.86 101 LEU A O 1
ATOM 944 N N . HIS A 1 103 ? 18.450 20.896 33.315 1.00 7.16 102 HIS A N 1
ATOM 945 C CA . HIS A 1 103 ? 17.415 21.780 33.769 1.00 7.91 102 HIS A CA 1
ATOM 946 C C . HIS A 1 103 ? 17.253 22.862 32.716 1.00 7.88 102 HIS A C 1
ATOM 947 O O . HIS A 1 103 ? 18.229 23.554 32.432 1.00 8.25 102 HIS A O 1
ATOM 954 N N . VAL A 1 104 ? 16.070 22.954 32.113 1.00 7.46 103 VAL A N 1
ATOM 955 C CA . VAL A 1 104 ? 15.843 23.944 31.052 1.00 8.24 103 VAL A CA 1
ATOM 956 C C . VAL A 1 104 ? 14.846 24.992 31.541 1.00 8.32 103 VAL A C 1
ATOM 957 O O . VAL A 1 104 ? 13.874 24.687 32.213 1.00 9.14 103 VAL A O 1
ATOM 961 N N . TYR A 1 105 ? 15.158 26.225 31.202 1.00 7.86 104 TYR A N 1
ATOM 962 C CA . TYR A 1 105 ? 14.450 27.414 31.677 1.00 8.18 104 TYR A CA 1
ATOM 963 C C . TYR A 1 105 ? 13.838 28.166 30.513 1.00 8.02 104 TYR A C 1
ATOM 964 O O . TYR A 1 105 ? 14.557 28.604 29.636 1.00 9.19 104 TYR A O 1
ATOM 973 N N . PHE A 1 106 ? 12.533 28.357 30.558 1.00 8.70 105 PHE A N 1
ATOM 974 C CA . PHE A 1 106 ? 11.818 29.136 29.575 1.00 8.83 105 PHE A CA 1
ATOM 975 C C . PHE A 1 106 ? 10.379 29.341 29.986 1.00 10.01 105 PHE A C 1
ATOM 976 O O . PHE A 1 106 ? 9.884 28.658 30.878 1.00 9.27 105 PHE A O 1
ATOM 984 N N . ASP A 1 107 ? 9.735 30.289 29.316 1.00 9.94 106 ASP A N 1
ATOM 985 C CA . ASP A 1 107 ? 8.309 30.558 29.518 1.00 10.51 106 ASP A CA 1
ATOM 986 C C . ASP A 1 107 ? 7.513 29.668 28.554 1.00 10.88 106 ASP A C 1
ATOM 987 O O . ASP A 1 107 ? 7.577 29.859 27.336 1.00 11.99 106 ASP A O 1
ATOM 992 N N . PRO A 1 108 ? 6.806 28.644 29.054 1.00 10.85 107 PRO A N 1
ATOM 993 C CA . PRO A 1 108 ? 6.142 27.731 28.140 1.00 11.41 107 PRO A CA 1
ATOM 994 C C . PRO A 1 108 ? 4.766 28.177 27.686 1.00 11.83 107 PRO A C 1
ATOM 995 O O . PRO A 1 108 ? 4.133 27.479 26.893 1.00 13.14 107 PRO A O 1
ATOM 999 N N . ARG A 1 109 ? 4.307 29.345 28.118 1.00 12.03 108 ARG A N 1
ATOM 1000 C CA . ARG A 1 109 ? 2.920 29.734 27.822 1.00 12.75 108 ARG A CA 1
ATOM 1001 C C . ARG A 1 109 ? 2.565 29.740 26.321 1.00 13.91 108 ARG A C 1
ATOM 1002 O O . ARG A 1 109 ? 1.459 29.329 25.956 1.00 15.22 108 ARG A O 1
ATOM 1010 N N . PRO A 1 110 ? 3.464 30.172 25.433 1.00 14.94 109 PRO A N 1
ATOM 1011 C CA . PRO A 1 110 ? 3.118 30.172 24.009 1.00 16.93 109 PRO A CA 1
ATOM 1012 C C . PRO A 1 110 ? 2.762 28.794 23.483 1.00 17.31 109 PRO A C 1
ATOM 1013 O O . PRO A 1 110 ? 2.090 28.667 22.460 1.00 19.80 109 PRO A O 1
ATOM 1017 N N . LEU A 1 111 ? 3.222 27.747 24.171 1.00 16.51 110 LEU A N 1
ATOM 1018 C CA . LEU A 1 111 ? 2.974 26.378 23.705 1.00 17.56 110 LEU A CA 1
ATOM 1019 C C . LEU A 1 111 ? 1.536 25.920 23.948 1.00 18.20 110 LEU A C 1
ATOM 1020 O O . LEU A 1 111 ? 1.103 24.894 23.392 1.00 20.08 110 LEU A O 1
ATOM 1025 N N . PHE A 1 112 ? 0.799 26.654 24.772 1.00 19.30 111 PHE A N 1
ATOM 1026 C CA . PHE A 1 112 ? -0.577 26.250 25.165 1.00 20.61 111 PHE A CA 1
ATOM 1027 C C . PHE A 1 112 ? -1.633 26.966 24.350 1.00 23.95 111 PHE A C 1
ATOM 1028 O O . PHE A 1 112 ? -2.839 26.669 24.453 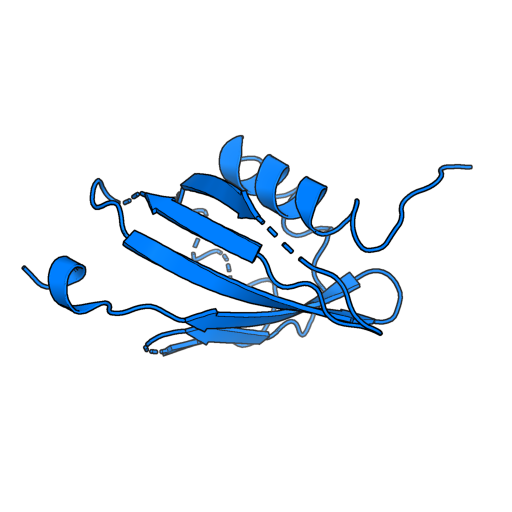1.00 25.75 111 PHE A O 1
ATOM 1036 N N . GLU A 1 113 ? -1.135 27.918 23.581 1.00 25.64 112 GLU A N 1
ATOM 1037 C CA . GLU A 1 113 ? -1.897 28.749 22.651 1.00 28.03 112 GLU A CA 1
ATOM 1038 C C . GLU A 1 113 ? -2.026 30.158 23.193 1.00 29.52 112 GLU A C 1
ATOM 1039 O O . GLU A 1 113 ? -1.012 30.812 23.500 1.00 31.75 112 GLU A O 1
#

CATH classification: 3.10.450.50

Foldseek 3Di:
DDDADLVNLVVQLLVCLQVLVLVSNLVQADQQAWEAEPDIDGGSVVCVCSCHKHWDFDDDDDPQKDKTFIWIAVPDTWTKIWIWGDDPRHTRYIYIDTDCVVVVD

Solvent-accessible surface area: 6724 Å² total

Nearest PDB structures (foldseek):
  3f40-assembly1_A-2  TM=1.002E+00  e=3.736E-20  Cytophaga hutchinsonii ATCC 33406
  5evh-assembly1_A-2  TM=8.415E-01  e=2.220E-07  Kribbella flavida DSM 17836
  4j8t-assembly5_C-3  TM=8.034E-01  e=1.670E-06  Pseudomonas aeruginosa PAO1
  5dre-assembly1_A-2  TM=7.955E-01  e=5.674E-06  Comamonas testosteroni
  3ecf-assembly2_C  TM=7.699E-01  e=3.342E-05  Trichormus variabilis ATCC 29413